Protein AF-A0A645ILV2-F1 (afdb_monomer)

Sequence (84 aa):
MKEGSFTDEELESARRSIVSQYQSLGDLQSSLSQWYLGQSLESTQTPPEQAADEIQSVTREQIIGAAQSVKPGLVYLLAGEEDV

pLDDT: mean 90.6, std 7.08, range [53.62, 96.12]

Structure (mmCIF, N/CA/C/O backbone):
data_AF-A0A645ILV2-F1
#
_entry.id   AF-A0A645ILV2-F1
#
loop_
_atom_site.group_PDB
_atom_site.id
_atom_site.type_symbol
_atom_site.label_atom_id
_atom_site.label_alt_id
_atom_site.label_comp_id
_atom_site.label_asym_id
_atom_site.label_entity_id
_atom_site.label_seq_id
_atom_site.pdbx_PDB_ins_code
_atom_site.Cartn_x
_atom_site.Cartn_y
_atom_site.Cartn_z
_atom_site.occupancy
_atom_site.B_iso_or_equiv
_atom_site.auth_seq_id
_atom_site.auth_comp_id
_atom_site.auth_asym_id
_atom_site.auth_atom_id
_atom_site.pdbx_PDB_model_num
ATOM 1 N N . MET A 1 1 ? 11.031 -10.401 -3.892 1.00 64.69 1 MET A N 1
ATOM 2 C CA . MET A 1 1 ? 9.588 -10.230 -3.568 1.00 64.69 1 MET A CA 1
ATOM 3 C C . MET A 1 1 ? 8.732 -11.450 -3.910 1.00 64.69 1 MET A C 1
ATOM 5 O O . MET A 1 1 ? 8.089 -11.947 -2.999 1.00 64.69 1 MET A O 1
ATOM 9 N N . LYS A 1 2 ? 8.721 -11.969 -5.155 1.00 71.44 2 LYS A N 1
ATOM 10 C CA . LYS A 1 2 ? 7.893 -13.146 -5.531 1.00 71.44 2 LYS A CA 1
ATOM 11 C C . LYS A 1 2 ? 8.185 -14.419 -4.722 1.00 71.44 2 LYS A C 1
ATOM 13 O O . LYS A 1 2 ? 7.286 -15.218 -4.496 1.00 71.44 2 LYS A O 1
ATOM 18 N N . GLU A 1 3 ? 9.426 -14.570 -4.273 1.00 79.44 3 GLU A N 1
ATOM 19 C CA . GLU A 1 3 ? 9.884 -15.682 -3.428 1.00 79.44 3 GLU A CA 1
ATOM 20 C C . GLU A 1 3 ? 9.820 -15.351 -1.924 1.00 79.44 3 GLU A C 1
ATOM 22 O O . GLU A 1 3 ? 10.324 -16.104 -1.104 1.00 79.44 3 GLU A O 1
ATOM 27 N N . GLY A 1 4 ? 9.253 -14.199 -1.536 1.00 81.50 4 GLY A N 1
ATOM 28 C CA . GLY A 1 4 ? 9.216 -13.770 -0.131 1.00 81.50 4 GLY A CA 1
ATOM 29 C C . GLY A 1 4 ? 10.558 -13.306 0.441 1.00 81.50 4 GLY A C 1
ATOM 30 O O . GLY A 1 4 ? 10.675 -13.135 1.649 1.00 81.50 4 GLY A O 1
ATOM 31 N N . SER A 1 5 ? 11.553 -13.071 -0.419 1.00 86.19 5 SER A N 1
ATOM 32 C CA . SER A 1 5 ? 12.932 -12.684 -0.086 1.00 86.19 5 SER A CA 1
ATOM 33 C C . SER A 1 5 ? 13.088 -11.236 0.431 1.00 86.19 5 SER A C 1
ATOM 35 O O . SER A 1 5 ? 13.874 -10.468 -0.120 1.00 86.19 5 SER A O 1
ATOM 37 N N . PHE A 1 6 ? 12.292 -10.823 1.414 1.00 90.25 6 PHE A N 1
ATOM 38 C CA . PHE A 1 6 ? 12.407 -9.524 2.086 1.00 90.25 6 PHE A CA 1
ATOM 39 C C . PHE A 1 6 ? 12.439 -9.724 3.597 1.00 90.25 6 PHE A C 1
ATOM 41 O O . PHE A 1 6 ? 11.753 -10.595 4.144 1.00 90.25 6 PHE A O 1
ATOM 48 N N . THR A 1 7 ? 13.252 -8.922 4.262 1.00 92.94 7 THR A N 1
ATOM 49 C CA . THR A 1 7 ? 13.419 -8.929 5.713 1.00 92.94 7 THR A CA 1
ATOM 50 C C . THR A 1 7 ? 12.196 -8.338 6.411 1.00 92.94 7 THR A C 1
ATOM 52 O O . THR A 1 7 ? 11.395 -7.618 5.810 1.00 92.94 7 THR A O 1
ATOM 55 N N . ASP A 1 8 ? 12.040 -8.647 7.696 1.00 91.75 8 ASP A N 1
ATOM 56 C CA . ASP A 1 8 ? 10.986 -8.033 8.508 1.00 91.75 8 ASP A CA 1
ATOM 57 C C . ASP A 1 8 ? 11.222 -6.525 8.678 1.00 91.75 8 ASP A C 1
ATOM 59 O O . ASP A 1 8 ? 10.274 -5.749 8.693 1.00 91.75 8 ASP A O 1
ATOM 63 N N . GLU A 1 9 ? 12.482 -6.079 8.714 1.00 94.38 9 GLU A N 1
ATOM 64 C CA . GLU A 1 9 ? 12.816 -4.654 8.791 1.00 94.38 9 GLU A CA 1
ATOM 65 C C . GLU A 1 9 ? 12.371 -3.884 7.540 1.00 94.38 9 GLU A C 1
ATOM 67 O O . GLU A 1 9 ? 11.769 -2.815 7.658 1.00 94.38 9 GLU A O 1
ATOM 72 N N . GLU A 1 10 ? 12.611 -4.433 6.346 1.00 93.94 10 GLU A N 1
ATOM 73 C CA . GLU A 1 10 ? 12.130 -3.847 5.089 1.00 93.94 10 GLU A CA 1
ATOM 74 C C . GLU A 1 10 ? 10.600 -3.772 5.059 1.00 93.94 10 GLU A C 1
ATOM 76 O O . GLU A 1 10 ? 10.043 -2.751 4.644 1.00 93.94 10 GLU A O 1
ATOM 81 N N . LEU A 1 11 ? 9.919 -4.817 5.545 1.00 92.75 11 LEU A N 1
ATOM 82 C CA . LEU A 1 11 ? 8.460 -4.848 5.636 1.00 92.75 11 LEU A CA 1
ATOM 83 C C . LEU A 1 11 ? 7.927 -3.770 6.591 1.00 92.75 11 LEU A C 1
ATOM 85 O O . LEU A 1 11 ? 7.055 -2.987 6.211 1.00 92.75 11 LEU A O 1
ATOM 89 N N . GLU A 1 12 ? 8.464 -3.688 7.808 1.00 94.00 12 GLU A N 1
ATOM 90 C CA . GLU A 1 12 ? 8.037 -2.691 8.796 1.00 94.00 12 GLU A CA 1
ATOM 91 C C . GLU A 1 12 ? 8.387 -1.262 8.369 1.00 94.00 12 GLU A C 1
ATOM 93 O O . GLU A 1 12 ? 7.642 -0.318 8.639 1.00 94.00 12 GLU A O 1
ATOM 98 N N . SER A 1 13 ? 9.516 -1.068 7.687 1.00 95.19 13 SER A N 1
ATOM 99 C CA . SER A 1 13 ? 9.890 0.228 7.117 1.00 95.19 13 SER A CA 1
ATOM 100 C C . SER A 1 13 ? 8.884 0.678 6.053 1.00 95.19 13 SER A C 1
ATOM 102 O O . SER A 1 13 ? 8.344 1.784 6.140 1.00 95.19 13 SER A O 1
ATOM 104 N N . ALA A 1 14 ? 8.548 -0.205 5.106 1.00 94.38 14 ALA A N 1
ATOM 105 C CA . ALA A 1 14 ? 7.556 0.076 4.074 1.00 94.38 14 ALA A CA 1
ATOM 106 C C . ALA A 1 14 ? 6.170 0.363 4.675 1.00 94.38 14 ALA A C 1
ATOM 108 O O . ALA A 1 14 ? 5.533 1.355 4.316 1.00 94.38 14 ALA A O 1
ATOM 109 N N . ARG A 1 15 ? 5.731 -0.446 5.648 1.00 94.75 15 ARG A N 1
ATOM 110 C CA . ARG A 1 15 ? 4.458 -0.244 6.354 1.00 94.75 15 ARG A CA 1
ATOM 111 C C . ARG A 1 15 ? 4.407 1.125 7.028 1.00 94.75 15 ARG A C 1
ATOM 113 O O . ARG A 1 15 ? 3.458 1.872 6.808 1.00 94.75 15 ARG A O 1
ATOM 120 N N . ARG A 1 16 ? 5.438 1.490 7.797 1.00 95.00 16 ARG A N 1
ATOM 121 C CA . ARG A 1 16 ? 5.516 2.800 8.467 1.00 95.00 16 ARG A CA 1
ATOM 122 C C . ARG A 1 16 ? 5.498 3.960 7.480 1.00 95.00 16 ARG A C 1
ATOM 124 O O . ARG A 1 16 ? 4.851 4.967 7.750 1.00 95.00 16 ARG A O 1
ATOM 131 N N . SER A 1 17 ? 6.169 3.817 6.338 1.00 96.12 17 SER A N 1
ATOM 132 C CA . SER A 1 17 ? 6.157 4.837 5.288 1.00 96.12 17 SER A CA 1
ATOM 133 C C . SER A 1 17 ? 4.747 5.072 4.736 1.00 96.12 17 SER A C 1
ATOM 135 O O . SER A 1 17 ? 4.347 6.220 4.556 1.00 96.12 17 SER A O 1
ATOM 137 N N . ILE A 1 18 ? 3.966 4.014 4.510 1.00 94.94 18 ILE A N 1
ATOM 138 C CA . ILE A 1 18 ? 2.586 4.130 4.016 1.00 94.94 18 ILE A CA 1
ATOM 139 C C . ILE A 1 18 ? 1.646 4.664 5.107 1.00 94.94 18 ILE A C 1
ATOM 141 O O . ILE A 1 18 ? 0.868 5.577 4.850 1.00 94.94 18 ILE A O 1
ATOM 145 N N . VAL A 1 19 ? 1.748 4.159 6.339 1.00 95.25 19 VAL A N 1
ATOM 146 C CA . VAL A 1 19 ? 0.938 4.635 7.477 1.00 95.25 19 VAL A CA 1
ATOM 147 C C . VAL A 1 19 ? 1.156 6.130 7.724 1.00 95.25 19 VAL A C 1
ATOM 149 O O . VAL A 1 19 ? 0.190 6.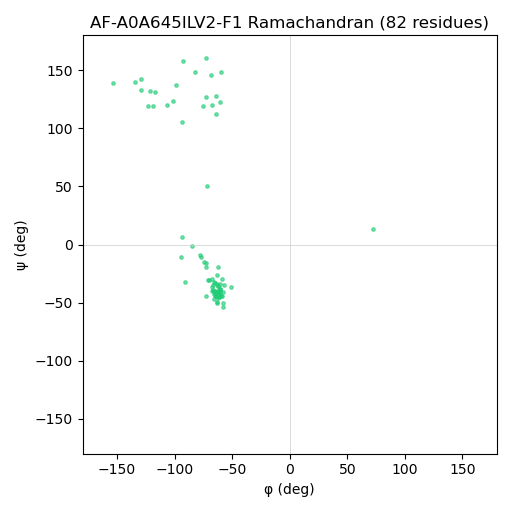870 7.879 1.00 95.25 19 VAL A O 1
ATOM 152 N N . SER A 1 20 ? 2.408 6.592 7.685 1.00 94.56 20 SER A 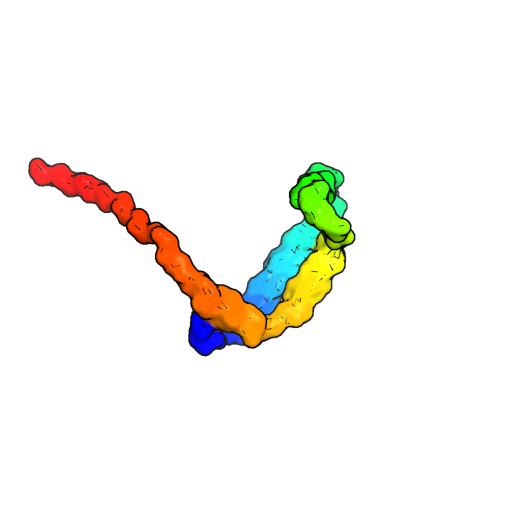N 1
ATOM 153 C CA . SER A 1 20 ? 2.747 8.014 7.827 1.00 94.56 20 SER A CA 1
ATOM 154 C C . SER A 1 20 ? 2.122 8.878 6.723 1.00 94.56 20 SER A C 1
ATOM 156 O O . SER A 1 20 ? 1.625 9.971 6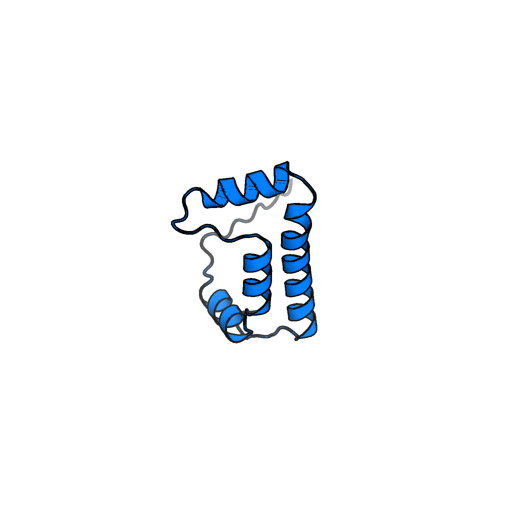.992 1.00 94.56 20 SER A O 1
ATOM 158 N N . GLN A 1 21 ? 2.068 8.373 5.484 1.00 93.94 21 GLN A N 1
ATOM 159 C CA . GLN A 1 21 ? 1.396 9.070 4.383 1.00 93.94 21 GLN A CA 1
ATOM 160 C C . GLN A 1 21 ? -0.111 9.207 4.616 1.00 93.94 21 GLN A C 1
ATOM 162 O O . GLN A 1 21 ? -0.659 10.269 4.348 1.00 93.94 21 GLN A O 1
ATOM 167 N N . TYR A 1 22 ? -0.783 8.178 5.140 1.00 94.06 22 TYR A N 1
ATOM 168 C CA . TYR A 1 22 ? -2.206 8.289 5.477 1.00 94.06 22 TYR A CA 1
ATOM 169 C C . TYR A 1 22 ? -2.456 9.254 6.633 1.00 94.06 22 TYR A C 1
ATOM 171 O O . TYR A 1 22 ? -3.392 10.048 6.574 1.00 94.06 22 TYR A O 1
ATOM 179 N N . GLN A 1 23 ? -1.598 9.230 7.652 1.00 91.12 23 GLN A N 1
ATOM 180 C CA . GLN A 1 23 ? -1.703 10.128 8.802 1.00 91.12 23 GLN A CA 1
ATOM 181 C C . GLN A 1 23 ? -1.542 11.603 8.407 1.00 91.12 23 GLN A C 1
ATOM 183 O O . GLN A 1 23 ? -2.234 12.450 8.965 1.00 91.12 23 GLN A O 1
ATOM 188 N N . SER A 1 24 ? -0.705 11.917 7.411 1.00 93.56 24 SER A N 1
ATOM 189 C CA . SER A 1 24 ? -0.515 13.299 6.944 1.00 93.56 24 SER A CA 1
ATOM 190 C C . SER A 1 24 ? -1.646 13.829 6.054 1.00 93.56 24 SER A C 1
ATOM 192 O O . SER A 1 24 ? -1.726 15.033 5.804 1.00 93.56 24 SER A O 1
ATOM 194 N N . LEU A 1 25 ? -2.580 12.981 5.598 1.00 93.00 25 LEU A N 1
ATOM 195 C CA . LEU A 1 25 ? -3.740 13.443 4.820 1.00 93.00 25 LEU A CA 1
ATOM 196 C C . LEU A 1 25 ? -4.652 14.374 5.628 1.00 93.00 25 LEU A C 1
ATOM 198 O O . LEU A 1 25 ? -5.323 15.222 5.037 1.00 93.00 25 LEU A O 1
ATOM 202 N N . GLY A 1 26 ? -4.656 14.239 6.957 1.00 88.62 26 GLY A N 1
ATOM 203 C CA . GLY A 1 26 ? -5.391 15.115 7.867 1.00 88.62 26 GLY A CA 1
ATOM 204 C C . GLY A 1 26 ? -4.764 16.501 8.056 1.00 88.62 26 GLY A C 1
ATOM 205 O O . GLY A 1 26 ? -5.451 17.408 8.522 1.00 88.62 26 GLY A O 1
ATOM 206 N N . ASP A 1 27 ? -3.499 16.697 7.666 1.00 91.62 27 ASP A N 1
ATOM 207 C CA . ASP A 1 27 ? -2.764 17.943 7.931 1.00 91.62 27 ASP A CA 1
ATOM 208 C C . ASP A 1 27 ? -3.272 19.117 7.083 1.00 91.62 27 ASP A C 1
ATOM 210 O O . ASP A 1 27 ? -3.214 20.277 7.498 1.00 91.62 27 ASP A O 1
ATOM 214 N N . LEU A 1 28 ? -3.777 18.827 5.879 1.00 93.06 28 LEU A N 1
ATOM 215 C CA . LEU A 1 28 ? -4.275 19.822 4.936 1.00 93.06 28 LEU A CA 1
ATOM 216 C C . LEU A 1 28 ? -5.668 19.445 4.442 1.00 93.06 28 LEU A C 1
ATOM 218 O O . LEU A 1 28 ? -5.902 18.345 3.943 1.00 93.06 28 LEU A O 1
ATOM 222 N N . GLN A 1 29 ? -6.579 20.419 4.455 1.00 92.81 29 GLN A N 1
ATOM 223 C CA . GLN A 1 29 ? -7.941 20.237 3.949 1.00 92.81 29 GLN A CA 1
ATOM 224 C C . GLN A 1 29 ? -7.967 19.780 2.480 1.00 92.81 29 GLN A C 1
ATOM 226 O O . GLN A 1 29 ? -8.833 18.996 2.091 1.00 92.81 29 GLN A O 1
ATOM 231 N N . SER A 1 30 ? -7.021 20.248 1.662 1.00 95.19 30 SER A N 1
ATOM 232 C CA . SER A 1 30 ? -6.887 19.840 0.260 1.00 95.19 30 SER A CA 1
ATOM 233 C C . SER A 1 30 ? -6.570 18.351 0.111 1.00 95.19 30 SER A C 1
ATOM 235 O O . SER A 1 30 ? -7.180 17.689 -0.726 1.00 95.19 30 SER A O 1
ATOM 237 N N . SER A 1 31 ? -5.671 17.817 0.943 1.00 94.62 31 SER A N 1
ATOM 238 C CA . SER A 1 31 ? -5.280 16.402 0.934 1.00 94.62 31 SER A CA 1
ATOM 239 C C . SER A 1 31 ? -6.453 15.510 1.330 1.00 94.62 31 SER A C 1
ATOM 241 O O . SER A 1 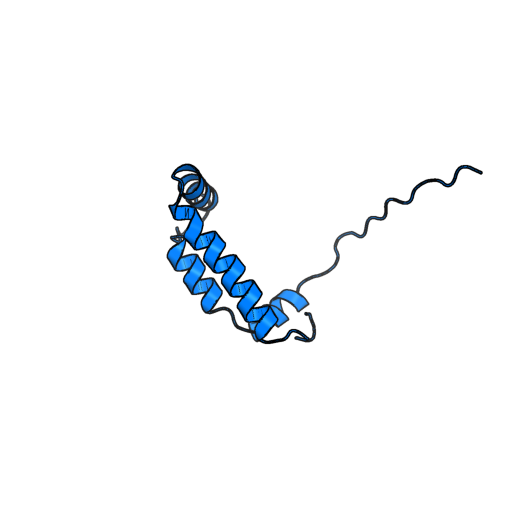31 ? -6.782 14.560 0.618 1.00 94.62 31 SER A O 1
ATOM 243 N N . LEU A 1 32 ? -7.158 15.877 2.404 1.00 93.94 32 LEU A N 1
ATOM 244 C CA . LEU A 1 32 ? -8.345 15.155 2.852 1.00 93.94 32 LEU A CA 1
ATOM 245 C C . LEU A 1 32 ? -9.478 15.201 1.814 1.00 93.94 32 LEU A C 1
ATOM 247 O O . LEU A 1 32 ? -10.145 14.199 1.566 1.00 93.94 32 LEU A O 1
ATOM 251 N N . SER A 1 33 ? -9.674 16.349 1.159 1.00 94.19 33 SER A N 1
ATOM 252 C CA . SER A 1 33 ? -10.681 16.494 0.099 1.00 94.19 33 SER A CA 1
ATOM 253 C C . SER A 1 33 ? -10.360 15.608 -1.104 1.00 94.19 33 SER A C 1
ATOM 255 O O . SER A 1 33 ? -11.256 14.980 -1.664 1.00 94.19 33 SER A O 1
ATOM 257 N N . GLN A 1 34 ? -9.085 15.523 -1.492 1.00 94.31 34 GLN A N 1
ATOM 258 C CA . GLN A 1 34 ? -8.651 14.695 -2.613 1.00 94.31 34 GLN A CA 1
ATOM 259 C C . GLN A 1 34 ? -8.804 13.195 -2.328 1.00 94.31 34 GLN A C 1
ATOM 261 O O . GLN A 1 34 ? -9.207 12.451 -3.221 1.00 94.31 34 GLN A O 1
ATOM 266 N N . TRP A 1 35 ? -8.568 12.765 -1.085 1.00 94.62 35 TRP A N 1
ATOM 267 C CA . TRP A 1 35 ? -8.826 11.396 -0.631 1.00 94.62 35 TRP A CA 1
ATOM 268 C C . TRP A 1 35 ? -10.293 10.989 -0.817 1.00 94.62 35 TRP A C 1
ATOM 270 O O . TRP A 1 35 ? -10.588 10.000 -1.488 1.00 94.62 35 TRP A O 1
ATOM 280 N N . TYR A 1 36 ? -11.227 11.781 -0.284 1.00 94.38 36 TYR A N 1
ATOM 281 C CA . TYR A 1 36 ? -12.655 11.479 -0.409 1.00 94.38 36 TYR A CA 1
ATOM 282 C C . TYR A 1 36 ? -13.182 11.654 -1.835 1.00 94.38 36 TYR A C 1
ATOM 284 O O . TYR A 1 36 ? -14.065 10.909 -2.254 1.00 94.38 36 TYR A O 1
ATOM 292 N N . LEU A 1 37 ? -12.615 12.578 -2.617 1.00 94.69 37 LEU A N 1
ATOM 293 C CA . LEU A 1 37 ? -12.931 12.686 -4.040 1.00 94.69 37 LEU A CA 1
ATOM 294 C C . LEU A 1 37 ? -12.535 11.410 -4.799 1.00 94.69 37 LEU A C 1
ATOM 296 O O . LEU A 1 37 ? -13.317 10.930 -5.618 1.00 94.69 37 LEU A O 1
ATOM 300 N N . GLY A 1 38 ? -11.366 10.832 -4.507 1.00 92.94 38 GLY A N 1
ATOM 301 C CA . GLY A 1 38 ? -10.928 9.560 -5.094 1.00 92.94 38 GLY A CA 1
ATOM 302 C C . GLY A 1 38 ? -11.874 8.397 -4.781 1.00 92.94 38 GLY A C 1
ATOM 303 O O . GLY A 1 38 ? -12.109 7.549 -5.634 1.00 92.94 38 GLY A O 1
ATOM 304 N N . GLN A 1 39 ? -12.488 8.413 -3.598 1.00 93.25 39 GLN A N 1
ATOM 305 C CA . GLN A 1 39 ? -13.465 7.410 -3.167 1.00 93.25 39 GLN A CA 1
ATOM 306 C C . GLN A 1 39 ? -14.898 7.684 -3.633 1.00 93.25 39 GLN A C 1
ATOM 308 O O . GLN A 1 39 ? -15.790 6.890 -3.363 1.00 93.25 39 GLN A O 1
ATOM 313 N N . SER A 1 40 ? -15.155 8.783 -4.347 1.00 93.31 40 SER A N 1
ATOM 314 C CA . SER A 1 40 ? -16.517 9.141 -4.775 1.00 93.31 40 SE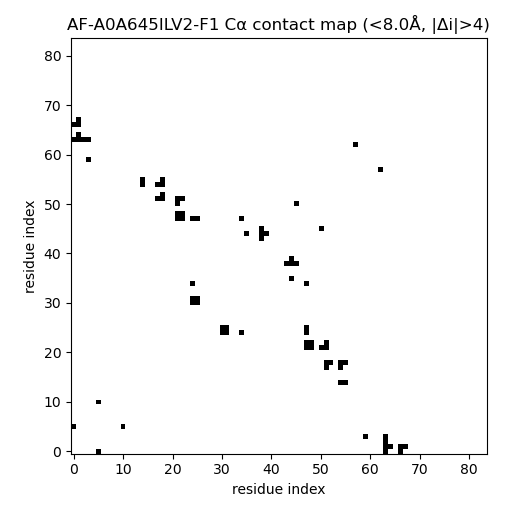R A CA 1
ATOM 315 C C . SER A 1 40 ? -17.172 8.114 -5.709 1.00 93.31 40 SER A C 1
ATOM 317 O O . SER A 1 40 ? -18.395 8.105 -5.844 1.00 93.31 40 SER A O 1
ATOM 319 N N . LEU A 1 41 ? -16.369 7.257 -6.348 1.00 91.75 41 LEU A N 1
ATOM 320 C CA . LEU A 1 41 ? -16.826 6.165 -7.211 1.00 91.75 41 LEU A CA 1
ATOM 321 C C . LEU A 1 41 ? -16.943 4.822 -6.474 1.00 91.75 41 LEU A C 1
ATOM 323 O O . LEU A 1 41 ? -17.494 3.872 -7.029 1.00 91.75 41 LEU A O 1
ATOM 327 N N . GLU A 1 42 ? -16.433 4.738 -5.246 1.00 90.56 42 GLU A N 1
ATOM 328 C CA . GLU A 1 42 ? -16.491 3.535 -4.425 1.00 90.56 42 GLU A CA 1
ATOM 329 C C . GLU A 1 42 ? -17.848 3.429 -3.724 1.00 90.56 42 GLU A C 1
ATOM 331 O O . GLU A 1 42 ? -18.489 4.418 -3.366 1.00 90.56 42 GLU A O 1
ATOM 336 N N . SER A 1 43 ? -18.301 2.197 -3.494 1.00 88.19 43 SER A N 1
ATOM 337 C CA . SER A 1 43 ? -19.565 1.952 -2.774 1.00 88.19 43 SER A CA 1
ATOM 338 C C . SER A 1 43 ? -19.456 2.244 -1.274 1.00 88.19 43 SER A C 1
ATOM 340 O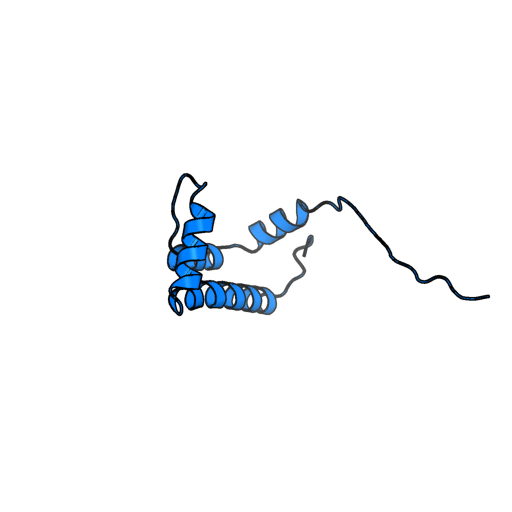 O . SER A 1 43 ? -20.466 2.349 -0.578 1.00 88.19 43 SER A O 1
ATOM 342 N N . THR A 1 44 ? -18.229 2.351 -0.770 1.00 87.88 44 THR A N 1
ATOM 343 C CA . THR A 1 44 ? -17.898 2.537 0.639 1.00 87.88 44 THR A CA 1
ATOM 344 C C . THR A 1 44 ? -16.841 3.617 0.780 1.00 87.88 44 THR A C 1
ATOM 346 O O . THR A 1 44 ? -15.895 3.662 0.001 1.00 87.88 44 THR A O 1
ATOM 349 N N . GLN A 1 45 ? -16.994 4.461 1.798 1.00 89.94 45 GLN A N 1
ATOM 350 C CA . GLN A 1 45 ? -16.008 5.473 2.159 1.00 89.94 45 GLN A CA 1
ATOM 351 C C . GLN A 1 45 ? -15.200 4.977 3.355 1.00 89.94 45 GLN A C 1
ATOM 353 O O . GLN A 1 45 ? -15.765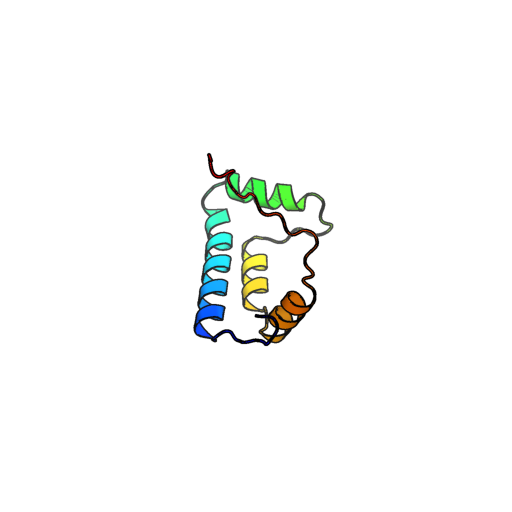 4.688 4.410 1.00 89.94 45 GLN A O 1
ATOM 358 N N . THR A 1 46 ? -13.888 4.920 3.184 1.00 92.69 46 THR A N 1
ATOM 359 C CA . THR A 1 46 ? -12.912 4.532 4.197 1.00 92.69 46 THR A CA 1
ATOM 360 C C . THR A 1 46 ? -12.164 5.783 4.669 1.00 92.69 46 THR A C 1
ATOM 362 O O . THR A 1 46 ? -11.528 6.469 3.856 1.00 92.69 46 THR A O 1
ATOM 365 N N . PRO A 1 47 ? -12.227 6.135 5.964 1.00 92.62 47 PRO A N 1
ATOM 366 C CA . PRO A 1 47 ? -11.399 7.196 6.529 1.00 92.62 47 PRO A CA 1
ATOM 367 C C . PRO A 1 47 ? -9.898 6.883 6.377 1.00 92.62 47 PRO A C 1
ATOM 369 O O . PRO A 1 47 ? -9.527 5.706 6.431 1.00 92.62 47 PRO A O 1
ATOM 372 N N . PRO A 1 48 ? -9.019 7.891 6.217 1.00 93.44 48 PRO A N 1
ATOM 373 C CA . PRO A 1 48 ? -7.569 7.677 6.141 1.00 93.44 48 PRO A CA 1
ATOM 374 C C . PRO A 1 48 ? -7.004 6.832 7.290 1.00 93.44 48 PRO A C 1
ATOM 376 O O . PRO A 1 48 ? -6.117 6.008 7.081 1.00 93.44 48 PRO A O 1
ATOM 379 N N . GLU A 1 49 ? -7.538 7.002 8.498 1.00 91.94 49 GLU A N 1
ATOM 380 C CA . GLU A 1 49 ? -7.122 6.278 9.699 1.00 91.94 49 GLU A CA 1
ATOM 381 C C . GLU A 1 49 ? -7.435 4.785 9.582 1.00 91.94 49 GLU A C 1
ATOM 383 O O . GLU A 1 49 ? -6.586 3.944 9.871 1.00 91.94 49 GLU A O 1
ATOM 388 N N . GLN A 1 50 ? -8.623 4.452 9.073 1.00 93.38 50 GLN A N 1
ATOM 389 C CA . GLN A 1 50 ? -9.010 3.065 8.836 1.00 93.38 50 GLN A CA 1
ATOM 390 C C . GLN A 1 50 ? -8.145 2.428 7.738 1.00 93.38 50 GLN A C 1
ATOM 392 O O . GLN A 1 50 ? -7.700 1.294 7.892 1.00 93.38 50 GLN A O 1
ATOM 397 N N . ALA A 1 51 ? -7.837 3.163 6.664 1.00 93.06 51 ALA A N 1
ATOM 398 C CA . ALA A 1 51 ? -6.927 2.683 5.623 1.00 93.06 51 ALA A CA 1
ATOM 399 C C . ALA A 1 51 ? -5.507 2.425 6.171 1.00 93.06 51 ALA A C 1
ATOM 401 O O . ALA A 1 51 ? -4.840 1.468 5.769 1.00 93.06 51 ALA A O 1
ATOM 402 N N . ALA A 1 52 ? -5.042 3.239 7.123 1.00 93.88 52 ALA A N 1
ATOM 403 C CA . ALA A 1 52 ? -3.765 3.026 7.796 1.00 93.88 52 ALA A CA 1
ATOM 404 C C . ALA A 1 52 ? -3.762 1.745 8.654 1.00 93.88 52 ALA A C 1
ATOM 406 O O . ALA A 1 52 ? -2.769 1.012 8.651 1.00 93.88 52 ALA A O 1
ATOM 407 N N . ASP A 1 53 ? -4.859 1.451 9.352 1.00 93.62 53 ASP A N 1
ATOM 408 C CA . ASP A 1 53 ? -5.021 0.217 10.134 1.00 93.62 53 ASP A CA 1
ATOM 409 C C . ASP A 1 53 ? -5.081 -1.026 9.234 1.00 93.62 53 ASP A C 1
ATOM 411 O O . ASP A 1 53 ? -4.452 -2.049 9.524 1.00 93.62 53 ASP A O 1
ATOM 415 N N . GLU A 1 54 ? -5.757 -0.929 8.089 1.00 93.81 54 GLU A N 1
ATOM 416 C CA . GLU A 1 54 ? -5.793 -1.998 7.089 1.00 93.81 54 GLU A CA 1
ATOM 417 C C . GLU A 1 54 ? -4.383 -2.334 6.587 1.00 93.81 54 GLU A C 1
ATOM 419 O O . GLU A 1 54 ? -4.006 -3.508 6.560 1.00 93.81 54 GLU A O 1
ATOM 424 N N . ILE A 1 55 ? -3.554 -1.324 6.296 1.00 93.81 55 ILE A N 1
ATOM 425 C CA . ILE A 1 55 ? -2.145 -1.527 5.926 1.00 93.81 55 ILE A CA 1
ATOM 426 C C . ILE A 1 55 ? -1.331 -2.180 7.047 1.00 93.81 55 ILE A C 1
ATOM 428 O O . ILE A 1 55 ? -0.451 -3.004 6.773 1.00 93.81 55 ILE A O 1
ATOM 432 N N . GLN A 1 56 ? -1.616 -1.862 8.310 1.00 92.25 56 GLN A N 1
ATOM 433 C CA . GLN A 1 56 ? -0.956 -2.527 9.433 1.00 92.25 56 GLN A CA 1
ATOM 434 C C . GLN A 1 56 ? -1.304 -4.016 9.514 1.00 92.25 56 GLN A C 1
ATOM 436 O O . GLN A 1 56 ? -0.444 -4.822 9.868 1.00 92.25 56 GLN A O 1
ATOM 441 N N . SER A 1 57 ? -2.521 -4.392 9.120 1.00 93.12 57 SER A N 1
ATOM 442 C CA . SER A 1 57 ? -2.982 -5.784 9.123 1.00 93.12 57 SER A CA 1
ATOM 443 C C . SER A 1 57 ? -2.461 -6.638 7.957 1.00 93.12 57 SER A C 1
ATOM 445 O O . SER A 1 57 ? -2.630 -7.859 7.971 1.00 93.12 57 SER A O 1
ATOM 447 N N 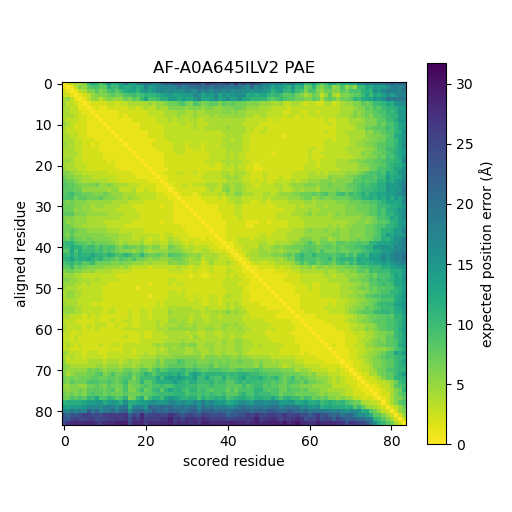. VAL A 1 58 ? -1.808 -6.030 6.955 1.00 94.25 58 VAL A N 1
ATOM 448 C CA . VAL A 1 58 ? -1.293 -6.755 5.784 1.00 94.25 58 VAL A CA 1
ATOM 449 C C . VAL A 1 58 ? -0.216 -7.756 6.197 1.00 94.25 58 VAL A C 1
ATOM 451 O O . VAL A 1 58 ? 0.778 -7.414 6.844 1.00 94.25 58 VAL A O 1
ATOM 454 N N . THR A 1 59 ? -0.406 -8.996 5.758 1.00 93.19 59 THR A N 1
ATOM 455 C CA . THR A 1 59 ? 0.472 -10.136 6.034 1.00 93.19 59 THR A CA 1
ATOM 456 C C . THR A 1 59 ? 1.523 -10.340 4.946 1.00 93.19 59 THR A C 1
ATOM 458 O O . THR A 1 59 ? 1.361 -9.944 3.786 1.00 93.19 59 THR A O 1
ATOM 461 N N . ARG A 1 60 ? 2.608 -11.028 5.310 1.00 92.25 60 ARG A N 1
ATOM 462 C CA . ARG A 1 60 ? 3.679 -11.418 4.386 1.00 92.25 60 ARG A CA 1
ATOM 463 C C . ARG A 1 60 ? 3.139 -12.268 3.234 1.00 92.25 60 ARG A C 1
ATOM 465 O O . ARG A 1 60 ? 3.529 -12.073 2.086 1.00 92.25 60 ARG A O 1
ATOM 472 N N . GLU A 1 61 ? 2.221 -13.178 3.526 1.00 92.69 61 GLU A N 1
ATOM 473 C CA . GLU A 1 61 ? 1.620 -14.101 2.567 1.00 92.69 61 GLU A CA 1
ATOM 474 C C . GLU A 1 61 ? 0.796 -13.352 1.516 1.00 92.69 61 GLU A C 1
ATOM 476 O O . GLU A 1 61 ? 0.910 -13.642 0.325 1.00 92.69 61 GLU A O 1
ATOM 481 N N . GLN A 1 62 ? 0.023 -12.341 1.932 1.00 94.00 62 GLN A N 1
ATOM 482 C CA . GLN A 1 62 ? -0.723 -11.477 1.012 1.00 94.00 62 GLN A CA 1
ATOM 483 C C . GLN A 1 62 ? 0.212 -10.708 0.073 1.00 94.00 62 GLN A C 1
ATOM 485 O O . GLN A 1 62 ? -0.059 -10.624 -1.125 1.00 94.00 62 GLN A O 1
ATOM 490 N N . ILE A 1 63 ? 1.337 -10.202 0.587 1.00 92.81 63 ILE A N 1
ATOM 491 C CA . ILE A 1 63 ? 2.343 -9.496 -0.220 1.00 92.81 63 ILE A CA 1
ATOM 492 C C . ILE A 1 63 ? 2.975 -10.439 -1.245 1.00 92.81 63 ILE A C 1
ATOM 494 O O . ILE A 1 63 ? 3.114 -10.079 -2.414 1.00 92.81 63 ILE A O 1
ATOM 498 N N . ILE A 1 64 ? 3.334 -11.658 -0.835 1.00 93.25 64 ILE A N 1
ATOM 499 C CA . ILE A 1 64 ? 3.891 -12.673 -1.737 1.00 93.25 64 ILE A CA 1
ATOM 500 C C . ILE A 1 64 ? 2.870 -13.041 -2.819 1.00 93.25 64 ILE A C 1
ATOM 502 O O . ILE A 1 64 ? 3.217 -13.055 -4.001 1.00 93.25 64 ILE A O 1
ATOM 506 N N . GLY A 1 65 ? 1.610 -13.274 -2.443 1.00 94.19 65 GLY A N 1
ATOM 507 C CA . GLY A 1 65 ? 0.530 -13.577 -3.383 1.00 94.19 65 GLY A CA 1
ATOM 508 C C . GLY A 1 65 ? 0.292 -12.451 -4.394 1.00 94.19 65 GLY A C 1
ATOM 509 O O . GLY A 1 65 ? 0.207 -12.703 -5.597 1.00 94.19 65 GLY A O 1
ATOM 510 N N . ALA A 1 66 ? 0.272 -11.198 -3.933 1.00 93.19 66 ALA A N 1
ATOM 511 C CA . ALA A 1 66 ? 0.179 -10.031 -4.806 1.00 93.19 66 ALA A CA 1
ATOM 512 C C . ALA A 1 66 ? 1.396 -9.924 -5.738 1.00 93.19 66 ALA A C 1
ATOM 514 O O . ALA A 1 66 ? 1.241 -9.733 -6.939 1.00 93.19 66 ALA A O 1
ATOM 515 N N . ALA A 1 67 ? 2.613 -10.128 -5.228 1.00 91.69 67 ALA A N 1
ATOM 516 C CA . ALA A 1 67 ? 3.818 -10.112 -6.051 1.00 91.69 67 ALA A CA 1
ATOM 517 C C . ALA A 1 67 ? 3.775 -11.191 -7.145 1.00 91.69 67 ALA A C 1
ATOM 519 O O . ALA A 1 67 ? 4.214 -10.940 -8.267 1.00 91.69 67 ALA A O 1
ATOM 520 N N . GLN A 1 68 ? 3.238 -12.378 -6.852 1.00 91.62 68 GLN A N 1
ATOM 521 C CA . GLN A 1 68 ? 3.104 -13.477 -7.813 1.00 91.62 68 GLN A CA 1
ATOM 522 C C . GLN A 1 68 ? 2.101 -13.183 -8.937 1.00 91.62 68 GLN A C 1
ATOM 524 O O . GLN A 1 68 ? 2.302 -13.667 -10.054 1.00 91.62 68 GLN A O 1
ATOM 529 N N . SER A 1 69 ? 1.070 -12.368 -8.691 1.00 92.69 69 SER A N 1
ATOM 530 C CA . SER A 1 69 ? 0.082 -12.004 -9.718 1.00 92.69 69 SER A CA 1
ATOM 531 C C . SER A 1 69 ? 0.631 -11.026 -10.769 1.00 92.69 69 SER A C 1
ATOM 533 O O . SER A 1 69 ? 0.107 -10.964 -11.884 1.00 92.69 69 SER A O 1
ATOM 535 N N . VAL A 1 70 ? 1.723 -10.314 -10.463 1.00 90.88 70 VAL A N 1
ATOM 536 C CA . VAL A 1 70 ? 2.342 -9.332 -11.365 1.00 90.88 70 VAL A CA 1
ATOM 537 C C . VAL A 1 70 ? 2.967 -10.011 -12.589 1.00 90.88 70 VAL A C 1
ATOM 539 O O . VAL A 1 70 ? 3.911 -10.808 -12.479 1.00 90.88 70 VAL A O 1
ATOM 542 N N . LYS A 1 71 ? 2.482 -9.637 -13.779 1.00 90.00 71 LYS A N 1
ATOM 543 C CA . LYS A 1 71 ? 2.993 -10.066 -15.090 1.00 90.00 71 LYS A CA 1
ATOM 544 C C . LYS A 1 71 ? 3.431 -8.843 -15.908 1.00 90.00 71 LYS A C 1
ATOM 546 O O . LYS A 1 71 ? 2.656 -7.891 -15.987 1.00 90.00 71 LYS A O 1
ATOM 551 N N . PRO A 1 72 ? 4.630 -8.841 -16.522 1.00 87.75 72 PRO A N 1
ATOM 552 C CA . PRO A 1 72 ? 5.044 -7.748 -17.400 1.00 87.75 72 PRO A CA 1
ATOM 553 C C . PRO A 1 72 ? 4.089 -7.621 -18.593 1.00 87.75 72 PRO A C 1
ATOM 555 O O . PRO A 1 72 ? 3.898 -8.587 -19.327 1.00 87.75 72 PRO A O 1
ATOM 558 N N . GLY A 1 73 ? 3.485 -6.443 -18.771 1.00 92.50 73 GLY A N 1
ATOM 559 C CA . GLY A 1 73 ? 2.625 -6.145 -19.925 1.00 92.50 73 GLY A CA 1
ATOM 560 C C . GLY A 1 73 ? 3.385 -5.539 -21.108 1.00 92.50 73 GLY A C 1
ATOM 561 O O . GLY A 1 73 ? 3.034 -5.783 -22.257 1.00 92.50 73 GLY A O 1
ATOM 562 N N . LEU A 1 74 ? 4.442 -4.773 -20.828 1.00 92.38 74 LEU A N 1
ATOM 563 C CA . LEU A 1 74 ? 5.287 -4.111 -21.818 1.00 92.38 74 LEU A CA 1
ATOM 564 C C . LEU A 1 74 ? 6.684 -3.906 -21.228 1.00 92.38 74 LEU A C 1
ATOM 566 O O . LEU A 1 74 ? 6.818 -3.514 -20.070 1.00 92.38 74 LEU A O 1
ATOM 570 N N . VAL A 1 75 ? 7.714 -4.141 -22.037 1.00 91.62 75 VAL A N 1
ATOM 571 C CA . VAL A 1 75 ? 9.089 -3.734 -21.744 1.00 91.62 75 VAL A CA 1
ATOM 572 C C . VAL A 1 75 ? 9.506 -2.784 -22.854 1.00 91.62 75 VAL A C 1
ATOM 574 O O . VAL A 1 75 ? 9.491 -3.158 -24.024 1.00 91.62 75 VAL A O 1
ATOM 577 N N . TYR A 1 76 ? 9.831 -1.551 -22.485 1.00 92.06 76 TYR A N 1
ATOM 578 C CA . TYR A 1 76 ? 10.288 -0.520 -23.407 1.00 92.06 76 TYR A CA 1
ATOM 579 C C . TYR A 1 76 ? 11.716 -0.124 -23.042 1.00 92.06 76 TYR A C 1
ATOM 581 O O . TYR A 1 76 ? 12.008 0.132 -21.874 1.00 92.06 76 TYR A O 1
ATOM 589 N N . LEU A 1 77 ? 12.592 -0.080 -24.043 1.00 92.75 77 LEU A N 1
ATOM 590 C CA . LEU A 1 77 ? 13.966 0.383 -23.915 1.00 92.75 77 LEU A CA 1
ATOM 591 C C . LEU A 1 77 ? 14.170 1.527 -24.902 1.00 92.75 77 LEU A C 1
ATOM 593 O O . LEU A 1 77 ? 14.056 1.328 -26.109 1.00 92.75 77 LEU A O 1
ATOM 597 N N . LEU A 1 78 ? 14.500 2.704 -24.380 1.00 91.12 78 LEU A N 1
ATOM 598 C CA . LEU A 1 78 ? 15.012 3.804 -25.183 1.00 91.12 78 LEU A CA 1
ATOM 599 C C . LEU A 1 78 ? 16.542 3.727 -25.160 1.00 91.12 78 LEU A C 1
ATOM 601 O O . LEU A 1 78 ? 17.153 4.026 -24.136 1.00 91.12 78 LEU A O 1
ATOM 605 N N . ALA A 1 79 ? 17.141 3.286 -26.265 1.00 86.75 79 ALA A N 1
ATOM 606 C CA . ALA A 1 79 ? 18.586 3.320 -26.475 1.00 86.75 79 ALA A CA 1
ATOM 607 C C . ALA A 1 79 ? 18.938 4.544 -27.330 1.00 86.75 79 ALA A C 1
ATOM 609 O O . ALA A 1 79 ? 18.219 4.849 -28.281 1.00 86.75 79 ALA A O 1
ATOM 610 N N . GLY A 1 80 ? 20.005 5.259 -26.970 1.00 86.25 80 GLY A N 1
ATOM 611 C CA . GLY A 1 80 ? 20.533 6.336 -27.809 1.00 86.25 80 GLY A CA 1
ATOM 612 C C . GLY A 1 80 ? 21.150 5.770 -29.088 1.00 86.25 80 GLY A C 1
ATOM 613 O O . GLY A 1 80 ? 21.711 4.675 -29.059 1.00 86.25 80 GLY A O 1
ATOM 614 N N . GLU A 1 81 ? 21.043 6.500 -30.197 1.00 78.12 81 GLU A N 1
ATOM 615 C CA . GLU A 1 81 ? 21.837 6.211 -31.393 1.00 78.12 81 GLU A CA 1
ATOM 616 C C . GLU A 1 81 ? 23.289 6.630 -31.123 1.00 78.12 81 GLU A C 1
ATOM 618 O O . GLU A 1 81 ? 23.545 7.748 -30.672 1.00 78.12 81 GLU A O 1
ATOM 623 N N . GLU A 1 82 ? 24.240 5.719 -31.335 1.00 75.12 82 GLU A N 1
ATOM 624 C CA . GLU A 1 82 ? 25.658 6.078 -31.380 1.00 75.12 82 GLU A CA 1
ATOM 625 C C . GLU A 1 82 ? 25.926 6.765 -32.727 1.00 75.12 82 GLU A C 1
ATOM 627 O O . GLU A 1 82 ? 25.715 6.159 -33.779 1.00 75.12 82 GLU A O 1
ATOM 632 N N . ASP A 1 83 ? 26.367 8.026 -32.696 1.00 67.12 83 ASP A N 1
ATOM 633 C CA . ASP A 1 83 ? 26.887 8.725 -33.875 1.00 67.12 83 ASP A CA 1
ATOM 634 C C . ASP A 1 83 ? 28.164 8.005 -34.348 1.00 67.12 83 ASP A C 1
ATOM 636 O O . ASP A 1 83 ? 29.177 8.004 -33.639 1.00 67.12 83 ASP A O 1
ATOM 640 N N . VAL A 1 84 ? 28.106 7.370 -35.526 1.00 53.62 84 VAL A N 1
ATOM 641 C CA . VAL A 1 84 ? 29.252 6.719 -36.197 1.00 53.62 84 VAL A CA 1
ATOM 642 C C . VAL A 1 84 ? 29.902 7.669 -37.192 1.00 53.62 84 VAL A C 1
ATOM 644 O O . VAL A 1 84 ? 29.162 8.248 -38.020 1.00 53.62 84 VAL A O 1
#

Solvent-accessible surface area (backbone atoms only — not comparable to full-atom values): 5271 Å² total; per-residue (Å²): 85,63,82,55,75,65,56,70,65,59,50,54,50,52,46,50,56,53,35,51,54,34,62,52,29,75,79,37,74,68,49,42,50,51,54,54,58,69,36,68,84,48,98,62,84,76,55,51,68,57,53,31,52,53,56,69,67,62,48,72,66,57,52,22,54,55,45,59,70,66,69,90,88,79,88,87,82,92,76,82,84,80,92,125

Organism: NCBI:txid1076179

Radius of gyration: 18.47 Å; Cα contacts (8 Å, |Δi|>4): 41; chains: 1; bounding box: 49×36×46 Å

InterPro domains:
  IPR011249 Metalloenzyme, LuxS/M16 peptidase-like [SSF63411] (1-70)

Nearest PDB structures (foldseek):
  8b6j-assembly1_A  TM=7.465E-01  e=7.507E-01  Tetrahymena thermophila SB210
  3ih6-assembly1_F  TM=8.216E-01  e=1.303E+00  Bordetella pertussis
  3ih6-assembly1_E  TM=8.138E-01  e=1.565E+00  Bordetella pertussis
  3ih6-assembly1_A  TM=8.105E-01  e=2.000E+00  Bordetella pertussis
  3ivl-assembly1_B  TM=8.439E-01  e=2.888E+00  Bordetella para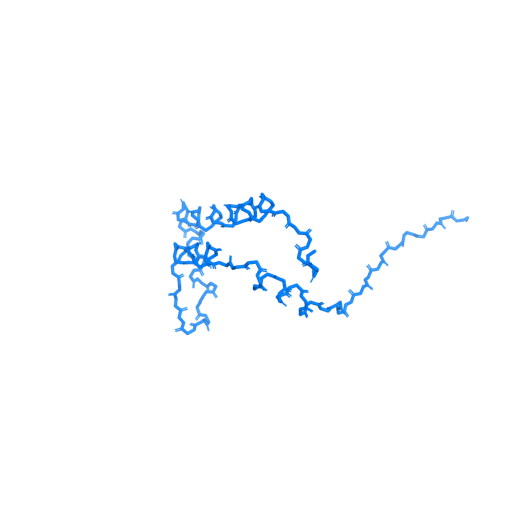pertussis

Secondary structure (DSSP, 8-state):
-TT----HHHHHHHHHHHHHHHHHTTS-HHHHHHHHHHGGGSSS---HHHHHHHHHH--HHHHHHHHHH---------PPPP--

Foldseek 3Di:
DLVLPDDPVRLVVVLVVQLVVLVCCVVDPVSVVVQVVVCPPPPDDDRSNNVSVVSVPDDSVNVNVVVNVDDDPDDDDDDDDDDD

Mean predicted aligned error: 6.11 Å